Protein AF-A0A9J7KJ87-F1 (afdb_monomer_lite)

Sequence (178 aa):
MQHLLDVLSKTVKKCIHAGRFSTFAKSYKFAYKQNPKALQSIVQQHVEHLQDSVEAEIQLVLSEEKIPDLFQKLETVLNDSAMEEDTTAWRPSGDPEKDLRSHTMAIKLKEREELQRRLEAHENETTRLQKFVLQARQKLLHTQQKLQAKMETFEKAAAACDTCPMEHVSTLTKDIQL

Structure (mmCIF, N/CA/C/O backbone):
data_AF-A0A9J7KJ87-F1
#
_entry.id   AF-A0A9J7KJ87-F1
#
loop_
_atom_site.group_PDB
_atom_site.id
_atom_site.type_symbol
_atom_site.label_atom_id
_atom_site.label_alt_id
_atom_site.label_comp_id
_atom_site.label_asym_id
_atom_site.label_entity_id
_atom_site.label_seq_id
_atom_site.pdbx_PDB_ins_code
_atom_site.Cartn_x
_atom_site.Cartn_y
_atom_site.Cartn_z
_atom_site.occupancy
_atom_site.B_iso_or_equiv
_atom_site.auth_seq_id
_atom_site.auth_comp_id
_atom_site.auth_asym_id
_atom_site.auth_atom_id
_atom_site.pdbx_PDB_model_num
ATOM 1 N N . MET A 1 1 ? -4.227 6.430 16.120 1.00 85.44 1 MET A N 1
ATOM 2 C CA . MET A 1 1 ? -4.209 5.370 17.158 1.00 85.44 1 MET A CA 1
ATOM 3 C C . MET A 1 1 ? -4.694 5.845 18.535 1.00 85.44 1 MET A C 1
ATOM 5 O O . MET A 1 1 ? -5.620 5.255 19.076 1.00 85.44 1 MET A O 1
ATOM 9 N N . GLN A 1 2 ? -4.133 6.921 19.098 1.00 86.44 2 GLN A N 1
ATOM 10 C CA . GLN A 1 2 ? -4.467 7.404 20.454 1.00 86.44 2 GLN A CA 1
ATOM 11 C C . GLN A 1 2 ? -5.967 7.657 20.692 1.00 86.44 2 GLN A C 1
ATOM 13 O O . GLN A 1 2 ? -6.507 7.245 21.715 1.00 86.44 2 GLN A O 1
ATOM 18 N N . HIS A 1 3 ? -6.662 8.257 19.720 1.00 91.12 3 HIS A N 1
ATOM 19 C CA . HIS A 1 3 ? -8.106 8.492 19.815 1.00 91.12 3 HIS A CA 1
ATOM 20 C C . HIS A 1 3 ? -8.929 7.200 19.907 1.00 91.12 3 HIS A C 1
ATOM 22 O O . HIS A 1 3 ? -9.899 7.154 20.657 1.00 91.12 3 HIS A O 1
ATOM 28 N N . LEU A 1 4 ? -8.538 6.143 19.185 1.00 92.38 4 LEU A N 1
ATOM 29 C CA . LEU A 1 4 ? -9.235 4.856 19.228 1.00 92.38 4 LEU A CA 1
ATOM 30 C C . LEU A 1 4 ? -9.119 4.227 20.623 1.00 92.38 4 LEU A C 1
ATOM 32 O O . LEU A 1 4 ? -10.128 3.828 21.197 1.00 92.38 4 LEU A O 1
ATOM 36 N N . LEU A 1 5 ? -7.910 4.203 21.193 1.00 92.06 5 LEU A N 1
ATOM 37 C CA . LEU A 1 5 ? -7.671 3.670 22.539 1.00 92.06 5 LEU A CA 1
ATOM 38 C C . LEU A 1 5 ? -8.452 4.432 23.614 1.00 92.06 5 LEU A C 1
ATOM 40 O O . LEU A 1 5 ? -9.038 3.821 24.506 1.00 92.06 5 LEU A O 1
ATOM 44 N N . ASP A 1 6 ? -8.500 5.760 23.512 1.00 94.44 6 ASP A N 1
ATOM 45 C CA . ASP A 1 6 ? -9.255 6.600 24.442 1.00 94.44 6 ASP A CA 1
ATOM 46 C C . ASP A 1 6 ? -10.768 6.329 24.359 1.00 94.44 6 ASP A C 1
ATOM 48 O O . ASP A 1 6 ? -11.434 6.158 25.384 1.00 94.44 6 ASP A O 1
ATOM 52 N N . VAL A 1 7 ? -11.319 6.206 23.145 1.00 96.25 7 VAL A N 1
ATOM 53 C CA . VAL A 1 7 ? -12.736 5.863 22.938 1.00 96.25 7 VAL A CA 1
ATOM 54 C C . VAL A 1 7 ? -13.055 4.467 23.475 1.00 96.25 7 VAL A C 1
ATOM 56 O O . VAL A 1 7 ? -14.067 4.299 24.163 1.00 96.25 7 VAL A O 1
ATOM 59 N N . LEU A 1 8 ? -12.197 3.476 23.218 1.00 94.75 8 LEU A N 1
ATOM 60 C CA . LEU A 1 8 ? -12.377 2.113 23.721 1.00 94.75 8 LEU A CA 1
ATOM 61 C C . LEU A 1 8 ? -12.344 2.081 25.254 1.00 94.75 8 LEU A C 1
ATOM 63 O O . LEU A 1 8 ? -13.289 1.589 25.869 1.00 94.75 8 LEU A O 1
ATOM 67 N N . SER A 1 9 ? -11.347 2.711 25.885 1.00 93.88 9 SER A N 1
ATOM 68 C CA . SER A 1 9 ? -11.255 2.799 27.350 1.00 93.88 9 SER A CA 1
ATOM 69 C C . SER A 1 9 ? -12.481 3.482 27.968 1.00 93.88 9 SER A C 1
ATOM 71 O O . SER A 1 9 ? -13.054 3.001 28.949 1.00 93.88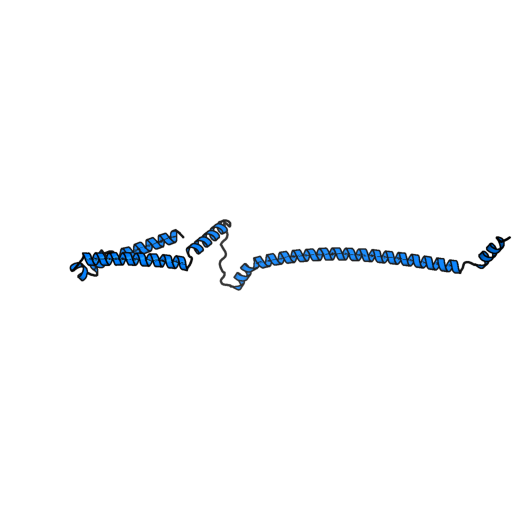 9 SER A O 1
ATOM 73 N N . LYS A 1 10 ? -12.946 4.591 27.376 1.00 95.62 10 LYS A N 1
ATOM 74 C CA . LYS A 1 10 ? -14.167 5.283 27.821 1.00 95.62 10 LYS A CA 1
ATOM 75 C C . LYS A 1 10 ? -15.411 4.409 27.676 1.00 95.62 10 LYS A C 1
ATOM 77 O O . LYS A 1 10 ? -16.304 4.488 28.520 1.00 95.62 10 LYS A O 1
ATOM 82 N N . THR A 1 11 ? -15.480 3.592 26.630 1.00 95.06 11 THR A N 1
ATOM 83 C CA . THR A 1 11 ? -16.603 2.680 26.388 1.00 95.06 11 THR A CA 1
ATOM 84 C C . THR A 1 11 ? -16.631 1.567 27.429 1.00 95.06 11 THR A C 1
ATOM 86 O O . THR A 1 11 ? -17.662 1.388 28.076 1.00 95.06 11 THR A O 1
ATOM 89 N N . VAL A 1 12 ? -15.492 0.916 27.693 1.00 94.56 12 VAL A N 1
ATOM 90 C CA . VAL A 1 12 ? -15.364 -0.104 28.751 1.00 94.56 12 VAL A CA 1
ATOM 91 C C . VAL A 1 12 ? -15.800 0.462 30.102 1.00 94.56 12 VAL A C 1
ATOM 93 O O . VAL A 1 12 ? -16.678 -0.102 30.753 1.00 94.56 12 VAL A O 1
ATOM 96 N N . LYS A 1 13 ? -15.300 1.644 30.484 1.00 92.69 13 LYS A N 1
ATOM 97 C CA . LYS A 1 13 ? -15.695 2.316 31.736 1.00 92.69 13 LYS A CA 1
ATOM 98 C C . LYS A 1 13 ? -17.204 2.556 31.833 1.00 92.69 13 LYS A C 1
ATOM 100 O O . LYS A 1 13 ? -17.792 2.352 32.895 1.00 92.69 13 LYS A O 1
ATOM 105 N N . LYS A 1 14 ? -17.851 2.975 30.740 1.00 93.81 14 LYS A N 1
ATOM 106 C CA . LYS A 1 14 ? -19.310 3.174 30.700 1.00 93.81 14 LYS A CA 1
ATOM 107 C C . LYS A 1 14 ? -20.075 1.858 30.854 1.00 93.81 14 LYS A C 1
ATOM 109 O O . LYS A 1 14 ? -21.057 1.828 31.593 1.00 93.81 14 LYS A O 1
ATOM 114 N N . CYS A 1 15 ? -19.627 0.788 30.200 1.00 91.06 15 CYS A N 1
ATOM 115 C CA . CYS A 1 15 ? -20.228 -0.541 30.320 1.00 91.06 15 CYS A CA 1
ATOM 116 C C . CYS A 1 15 ? -20.109 -1.079 31.752 1.00 91.06 15 CYS A C 1
ATOM 118 O O . CYS A 1 15 ? -21.106 -1.499 32.338 1.00 91.06 15 CYS A O 1
ATOM 120 N N . ILE A 1 16 ? -18.923 -0.971 32.354 1.00 91.69 16 ILE A N 1
ATOM 121 C CA . ILE A 1 16 ? -18.669 -1.394 33.735 1.00 91.69 16 ILE A CA 1
ATOM 122 C C . ILE A 1 16 ? -19.506 -0.593 34.742 1.00 91.69 16 ILE A C 1
ATOM 124 O O . ILE A 1 16 ? -20.029 -1.157 35.704 1.00 91.69 16 ILE A O 1
ATOM 128 N N . HIS A 1 17 ? -19.733 0.702 34.502 1.00 89.81 17 HIS A N 1
ATOM 129 C CA . HIS A 1 17 ? -20.554 1.534 35.387 1.00 89.81 17 HIS A CA 1
ATOM 130 C C . HIS A 1 17 ? -22.000 1.020 35.549 1.00 89.81 17 HIS A C 1
ATOM 132 O O . HIS A 1 17 ? -22.614 1.208 36.606 1.00 89.81 17 HIS A O 1
ATOM 138 N N . ALA A 1 18 ? -22.552 0.338 34.540 1.00 87.38 18 ALA A N 1
ATOM 139 C CA . ALA A 1 18 ? -23.871 -0.291 34.638 1.00 87.38 18 ALA A CA 1
ATOM 140 C C . ALA A 1 18 ? -23.895 -1.439 35.671 1.00 87.38 18 ALA A C 1
ATOM 142 O O . ALA A 1 18 ? -24.908 -1.646 36.349 1.00 87.38 18 ALA A O 1
ATOM 143 N N . GLY A 1 19 ? -22.756 -2.114 35.855 1.00 84.94 19 GLY A N 1
ATOM 144 C CA . GLY A 1 19 ? -22.523 -3.202 36.806 1.00 84.94 19 GLY A CA 1
ATOM 145 C C . GLY A 1 19 ? -22.272 -2.767 38.256 1.00 84.94 19 GLY A C 1
ATOM 146 O O . GLY A 1 19 ? -21.768 -3.541 39.063 1.00 84.94 19 GLY A O 1
ATOM 147 N N . ARG A 1 20 ? -22.614 -1.533 38.635 1.00 89.12 20 ARG A N 1
ATOM 148 C CA . ARG A 1 20 ? -22.451 -1.053 40.017 1.00 89.12 20 ARG A CA 1
ATOM 149 C C . ARG A 1 20 ? -23.231 -1.893 41.038 1.00 89.12 20 ARG A C 1
ATOM 151 O O . ARG A 1 20 ? -24.343 -2.356 40.775 1.00 89.12 20 ARG A O 1
ATOM 158 N N . PHE A 1 21 ? -22.712 -1.969 42.265 1.00 91.94 21 PHE A N 1
ATOM 159 C CA . PHE A 1 21 ? -23.309 -2.748 43.360 1.00 91.94 21 PHE A CA 1
ATOM 160 C C . PHE A 1 21 ? -24.792 -2.442 43.617 1.00 91.94 21 PHE A C 1
ATOM 162 O O . PHE A 1 21 ? -25.566 -3.350 43.904 1.00 91.94 21 PHE A O 1
ATOM 169 N N . SER A 1 22 ? -25.234 -1.190 43.460 1.00 90.69 22 SER A N 1
ATOM 170 C CA . SER A 1 22 ? -26.643 -0.823 43.663 1.00 90.69 22 SER A CA 1
ATOM 171 C C . SER A 1 22 ? -27.599 -1.479 42.661 1.00 90.69 22 SER A C 1
ATOM 173 O O . SER A 1 22 ? -28.755 -1.728 43.003 1.00 90.69 22 SER A O 1
ATOM 175 N N . THR A 1 23 ? -27.134 -1.795 41.449 1.00 91.19 23 THR A N 1
ATOM 176 C CA . THR A 1 23 ? -27.894 -2.570 40.460 1.00 91.19 23 THR A CA 1
ATOM 177 C C . THR A 1 23 ? -28.038 -4.016 40.939 1.00 91.19 23 THR A C 1
ATOM 179 O O . THR A 1 23 ? -29.148 -4.541 41.011 1.00 91.19 23 THR A O 1
ATOM 182 N N . PHE A 1 24 ? -26.937 -4.629 41.381 1.00 90.69 24 PHE A N 1
ATOM 183 C CA . PHE A 1 24 ? -26.923 -6.002 41.891 1.00 90.69 24 PHE A CA 1
ATOM 184 C C . PHE A 1 24 ? -27.721 -6.169 43.189 1.00 90.69 24 PHE A C 1
ATOM 186 O O . PHE A 1 24 ? -28.491 -7.117 43.311 1.00 90.69 24 PHE A O 1
ATOM 193 N N . ALA A 1 25 ? -27.625 -5.231 44.130 1.00 91.94 25 ALA A N 1
ATOM 194 C CA . ALA A 1 25 ? -28.383 -5.264 45.381 1.00 91.94 25 ALA A CA 1
ATOM 195 C C . ALA A 1 25 ? -29.905 -5.176 45.151 1.00 91.94 25 ALA A C 1
ATOM 197 O O . ALA A 1 25 ? -30.685 -5.789 45.883 1.00 91.94 25 ALA A O 1
ATOM 198 N N . LYS A 1 26 ? -30.342 -4.445 44.113 1.00 93.19 26 LYS A N 1
ATOM 199 C CA . LYS A 1 26 ? -31.758 -4.366 43.717 1.00 93.19 26 LYS A CA 1
ATOM 200 C C . LYS A 1 26 ? -32.263 -5.663 43.086 1.00 93.19 26 LYS A C 1
ATOM 202 O O . LYS A 1 26 ? -33.396 -6.049 43.376 1.00 93.19 26 LYS A O 1
ATOM 207 N N . SER A 1 27 ? -31.447 -6.315 42.258 1.00 92.19 27 SER A N 1
ATOM 208 C CA . SER A 1 27 ? -31.807 -7.554 41.553 1.00 92.19 27 SER A CA 1
ATOM 209 C C . SER A 1 27 ? -31.700 -8.797 42.445 1.00 92.19 27 SER A C 1
ATOM 211 O O . SER A 1 27 ? -32.576 -9.656 42.415 1.00 92.19 27 SER A O 1
ATOM 213 N N . TYR A 1 28 ? -30.691 -8.865 43.318 1.00 92.31 28 TYR A N 1
ATOM 214 C CA . TYR A 1 28 ? -30.405 -10.005 44.197 1.00 92.31 28 TYR A CA 1
ATOM 215 C C . TYR A 1 28 ? -30.778 -9.725 45.660 1.00 92.31 28 TYR A C 1
ATOM 217 O O . TYR A 1 28 ? -29.974 -9.892 46.581 1.00 92.31 28 TYR A O 1
ATOM 225 N N . LYS A 1 29 ? -32.035 -9.323 45.902 1.00 93.06 29 LYS A N 1
ATOM 226 C CA . LYS A 1 29 ? -32.528 -8.953 47.248 1.00 93.06 29 LYS A CA 1
ATOM 227 C C . LYS A 1 29 ? -32.352 -10.061 48.289 1.00 93.06 29 LYS A C 1
ATOM 229 O O . LYS A 1 29 ? -32.102 -9.767 49.453 1.00 93.06 29 LYS A O 1
ATOM 234 N N . PHE A 1 30 ? -32.502 -11.320 47.878 1.00 93.00 30 PHE A N 1
ATOM 235 C CA . PHE A 1 30 ? -32.294 -12.490 48.735 1.00 93.00 30 PHE A CA 1
ATOM 236 C C . PHE A 1 30 ? -30.860 -12.535 49.285 1.00 93.00 30 PHE A C 1
ATOM 238 O O . PHE A 1 30 ? -30.671 -12.568 50.499 1.00 93.00 30 PHE A O 1
ATOM 245 N N . ALA A 1 31 ? -29.862 -12.451 48.402 1.00 89.62 31 ALA A N 1
ATOM 246 C CA . ALA A 1 31 ? -28.452 -12.515 48.776 1.00 89.62 31 ALA A CA 1
ATOM 247 C C . ALA A 1 31 ? -28.024 -11.283 49.587 1.00 89.62 31 ALA A C 1
ATOM 249 O O . ALA A 1 31 ? -27.314 -11.412 50.582 1.00 89.62 31 ALA A O 1
ATOM 250 N N . TYR A 1 32 ? -28.526 -10.098 49.218 1.00 92.50 32 TYR A N 1
ATOM 251 C CA . TYR A 1 32 ? -28.257 -8.859 49.947 1.00 92.50 32 TYR A CA 1
ATOM 252 C C . TYR A 1 32 ? -28.765 -8.906 51.397 1.00 92.50 32 TYR A C 1
ATOM 254 O O . TYR A 1 32 ? -28.080 -8.435 52.299 1.00 92.50 32 TYR A O 1
ATOM 262 N N . LYS A 1 33 ? -29.948 -9.494 51.634 1.00 93.31 33 LYS A N 1
ATOM 263 C CA . LYS A 1 33 ? -30.515 -9.645 52.985 1.00 93.31 33 LYS A CA 1
ATOM 264 C C . LYS A 1 33 ? -29.761 -10.661 53.843 1.00 93.31 33 LYS A C 1
ATOM 266 O O . LYS A 1 33 ? -29.680 -10.462 55.048 1.00 93.31 33 LYS A O 1
ATOM 271 N N . GLN A 1 34 ? -29.247 -11.738 53.247 1.00 93.62 34 GLN A N 1
ATOM 272 C CA . GLN A 1 34 ? -28.529 -12.773 53.996 1.00 93.62 34 GLN A CA 1
ATOM 273 C C . GLN A 1 34 ? -27.099 -12.364 54.346 1.00 93.62 34 GLN A C 1
ATOM 275 O O . GLN A 1 34 ? -26.679 -12.509 55.490 1.00 93.62 34 GLN A O 1
ATOM 280 N N . ASN A 1 35 ? -26.338 -11.873 53.366 1.00 92.44 35 ASN A N 1
ATOM 281 C CA . ASN A 1 35 ? -24.954 -11.473 53.579 1.00 92.44 35 ASN A CA 1
ATOM 282 C C . ASN A 1 35 ? -24.535 -10.380 52.576 1.00 92.44 35 ASN A C 1
ATOM 284 O O . ASN A 1 35 ? -23.997 -10.681 51.505 1.00 92.44 35 ASN A O 1
ATOM 288 N N . PRO A 1 36 ? -24.739 -9.096 52.916 1.00 92.19 36 PRO A N 1
ATOM 289 C CA . PRO A 1 36 ? -24.430 -7.990 52.014 1.00 92.19 36 PRO A CA 1
ATOM 290 C C . PRO A 1 36 ? -22.926 -7.850 51.745 1.00 92.19 36 PRO A C 1
ATOM 292 O O . PRO A 1 36 ? -22.548 -7.449 50.647 1.00 92.19 36 PRO A O 1
ATOM 295 N N . LYS A 1 37 ? -22.066 -8.228 52.704 1.00 93.12 37 LYS A N 1
ATOM 296 C CA . LYS A 1 37 ? -20.604 -8.184 52.539 1.00 93.12 37 LYS A CA 1
ATOM 297 C C . LYS A 1 37 ? -20.122 -9.208 51.513 1.00 93.12 37 LYS A C 1
ATOM 299 O O . LYS A 1 37 ? -19.313 -8.870 50.655 1.00 93.12 37 LYS A O 1
ATOM 304 N N . ALA A 1 38 ? -20.648 -10.434 51.567 1.00 92.94 38 ALA A N 1
ATOM 305 C CA . ALA A 1 38 ? -20.322 -11.461 50.579 1.00 92.94 38 ALA A CA 1
ATOM 306 C C . ALA A 1 38 ? -20.791 -11.053 49.176 1.00 92.94 38 ALA A C 1
ATOM 308 O O . ALA A 1 38 ? -20.018 -11.145 48.227 1.00 92.94 38 ALA A O 1
ATOM 309 N N . LEU A 1 39 ? -22.016 -10.523 49.047 1.00 92.81 39 LEU A N 1
ATOM 310 C CA . LEU A 1 39 ? -22.513 -10.027 47.760 1.00 92.81 39 LEU A CA 1
ATOM 311 C C . LEU A 1 39 ? -21.648 -8.878 47.220 1.00 92.81 39 LEU A C 1
ATOM 313 O O . LEU A 1 39 ? -21.353 -8.850 46.030 1.00 92.81 39 LEU A O 1
ATOM 317 N N . GLN A 1 40 ? -21.222 -7.947 48.078 1.00 93.25 40 GLN A N 1
ATOM 318 C CA . GLN A 1 40 ? -20.341 -6.850 47.677 1.00 93.25 40 GLN A CA 1
ATOM 319 C C . GLN A 1 40 ? -18.989 -7.364 47.173 1.00 93.25 40 GLN A C 1
ATOM 321 O O . GLN A 1 40 ? -18.535 -6.915 46.125 1.00 93.25 40 GLN A O 1
ATOM 326 N N . SER A 1 41 ? -18.386 -8.335 47.866 1.00 95.19 41 SER A N 1
ATOM 327 C CA . SER A 1 41 ? -17.129 -8.957 47.434 1.00 95.19 41 SER A CA 1
ATOM 328 C C . SER A 1 41 ? -17.266 -9.662 46.083 1.00 95.19 41 SER A C 1
ATOM 330 O O . SER A 1 41 ? -16.402 -9.499 45.230 1.00 95.19 41 SER A O 1
ATOM 332 N N . ILE A 1 42 ? -18.351 -10.416 45.870 1.00 93.38 42 ILE A N 1
ATOM 333 C CA . ILE A 1 42 ? -18.591 -11.140 44.611 1.00 93.38 42 ILE A CA 1
ATOM 334 C C . ILE A 1 42 ? -18.786 -10.161 43.453 1.00 93.38 42 ILE A C 1
ATOM 336 O O . ILE A 1 42 ? -18.221 -10.355 42.383 1.00 93.38 42 ILE A O 1
ATOM 340 N N . VAL A 1 43 ? -19.574 -9.099 43.653 1.00 93.06 43 VAL A N 1
ATOM 341 C CA . VAL A 1 43 ? -19.806 -8.089 42.609 1.00 93.06 43 VAL A CA 1
ATOM 342 C C . VAL A 1 43 ? -18.517 -7.345 42.276 1.00 93.06 43 VAL A C 1
ATOM 344 O O . VAL A 1 43 ? -18.251 -7.124 41.100 1.00 93.06 43 VAL A O 1
ATOM 347 N N . GLN A 1 44 ? -17.708 -7.000 43.280 1.00 93.50 44 GLN A N 1
ATOM 348 C CA . GLN A 1 44 ? -16.413 -6.361 43.057 1.00 93.50 44 GLN A CA 1
ATOM 349 C C . GLN A 1 44 ? -15.494 -7.256 42.216 1.00 93.50 44 GLN A C 1
ATOM 351 O O . GLN A 1 44 ? -15.024 -6.819 41.172 1.00 93.50 44 GLN A O 1
ATOM 356 N N . GLN A 1 45 ? -15.336 -8.527 42.603 1.00 94.75 45 GLN A N 1
ATOM 357 C CA . GLN A 1 45 ? -14.530 -9.501 41.858 1.00 94.75 45 GLN A CA 1
ATOM 358 C C . GLN A 1 45 ? -15.051 -9.725 40.437 1.00 94.75 45 GLN A C 1
ATOM 360 O O . GLN A 1 45 ? -14.272 -9.820 39.496 1.00 94.75 45 GLN A O 1
ATOM 365 N N . HIS A 1 46 ? -16.372 -9.803 40.263 1.00 92.12 46 HIS A N 1
ATOM 366 C CA . HIS A 1 46 ? -16.982 -9.970 38.949 1.00 92.12 46 HIS A CA 1
ATOM 367 C C . HIS A 1 46 ? -16.704 -8.772 38.038 1.00 92.12 46 HIS A C 1
ATOM 369 O O . HIS A 1 46 ? -16.375 -8.958 36.870 1.00 92.12 46 HIS A O 1
ATOM 375 N N . VAL A 1 47 ? -16.831 -7.553 38.567 1.00 93.25 47 VAL A N 1
ATOM 376 C CA . VAL A 1 47 ? -16.576 -6.318 37.820 1.00 93.25 47 VAL A CA 1
ATOM 377 C C . VAL A 1 47 ? -15.100 -6.183 37.455 1.00 93.25 47 VAL A C 1
ATOM 379 O O . VAL A 1 47 ? -14.807 -5.873 36.304 1.00 93.25 47 VAL A O 1
ATOM 382 N N . GLU A 1 48 ? -14.193 -6.447 38.397 1.00 93.56 48 GLU A N 1
ATOM 383 C CA . GLU A 1 48 ? -12.744 -6.439 38.156 1.00 93.56 48 GLU A CA 1
ATOM 384 C C . GLU A 1 48 ? -12.368 -7.463 37.083 1.00 93.56 48 GLU A C 1
ATOM 386 O O . GLU A 1 48 ? -11.807 -7.099 36.055 1.00 93.56 48 GLU A O 1
ATOM 391 N N . HIS A 1 49 ? -12.794 -8.719 37.241 1.00 94.50 49 HIS A N 1
ATOM 392 C CA . HIS A 1 49 ? -12.503 -9.772 36.269 1.00 94.50 49 HIS A CA 1
ATOM 393 C C . HIS A 1 49 ? -13.100 -9.480 34.885 1.00 94.50 49 HIS A C 1
ATOM 395 O O . HIS A 1 49 ? -12.487 -9.782 33.863 1.00 94.50 49 HIS A O 1
ATOM 401 N N . LEU A 1 50 ? -14.309 -8.912 34.821 1.00 93.69 50 LEU A N 1
ATOM 402 C CA . LEU A 1 50 ? -14.919 -8.519 33.552 1.00 93.69 50 LEU A CA 1
ATOM 403 C C . LEU A 1 50 ? -14.124 -7.397 32.881 1.00 93.69 50 LEU A C 1
ATOM 405 O O . LEU A 1 50 ? -13.919 -7.449 31.671 1.00 93.69 50 LEU A O 1
ATOM 409 N N . GLN A 1 51 ? -13.691 -6.395 33.647 1.00 94.81 51 GLN A N 1
ATOM 410 C CA . GLN A 1 51 ? -12.881 -5.304 33.122 1.00 94.81 51 GLN A CA 1
ATOM 411 C C . GLN A 1 51 ? -11.544 -5.829 32.590 1.00 94.81 51 GLN A C 1
ATOM 413 O O . GLN A 1 51 ? -11.228 -5.571 31.431 1.00 94.81 51 GLN A O 1
ATOM 418 N N . ASP A 1 52 ? -10.821 -6.614 33.388 1.00 95.31 52 ASP A N 1
ATOM 419 C CA . ASP A 1 52 ? -9.520 -7.174 33.014 1.00 95.31 52 ASP A CA 1
ATOM 420 C C . ASP A 1 52 ? -9.633 -8.068 31.775 1.00 95.31 52 ASP A C 1
ATOM 422 O O . ASP A 1 52 ? -8.839 -7.953 30.843 1.00 95.31 52 ASP A O 1
ATOM 426 N N . SER A 1 53 ? -10.661 -8.922 31.727 1.00 96.06 53 SER A N 1
ATOM 427 C CA . SER A 1 53 ? -10.913 -9.796 30.581 1.00 96.06 53 SER A CA 1
ATOM 428 C C . SER A 1 53 ? -11.216 -8.992 29.318 1.00 96.06 53 SER A C 1
ATOM 430 O O . SER A 1 53 ? -10.617 -9.254 28.282 1.00 96.06 53 SER A O 1
ATOM 432 N N . VAL A 1 54 ? -12.091 -7.985 29.382 1.00 95.50 54 VAL A N 1
ATOM 433 C CA . VAL A 1 54 ? -12.424 -7.156 28.211 1.00 95.50 54 VAL A CA 1
ATOM 434 C C . VAL A 1 54 ? -11.221 -6.334 27.747 1.00 95.50 54 VAL A C 1
ATOM 436 O O . VAL A 1 54 ? -10.992 -6.213 26.546 1.00 95.50 54 VAL A O 1
ATOM 439 N N . GLU A 1 55 ? -10.447 -5.764 28.670 1.00 95.50 55 GLU A N 1
ATOM 440 C CA . GLU A 1 55 ? -9.237 -5.016 28.326 1.00 95.50 55 GLU A CA 1
ATOM 441 C C . GLU A 1 55 ? -8.188 -5.922 27.668 1.00 95.50 55 GLU A C 1
ATOM 443 O O . GLU A 1 55 ? -7.611 -5.531 26.652 1.00 95.50 55 GLU A O 1
ATOM 448 N N . ALA A 1 56 ? -7.997 -7.143 28.176 1.00 96.00 56 ALA A N 1
ATOM 449 C CA . ALA A 1 56 ? -7.105 -8.133 27.579 1.00 96.00 56 ALA A CA 1
ATOM 450 C C . ALA A 1 56 ? -7.555 -8.551 26.169 1.00 96.00 56 ALA A C 1
ATOM 452 O O . ALA A 1 56 ? -6.736 -8.545 25.253 1.00 96.00 56 ALA A O 1
ATOM 453 N N . GLU A 1 57 ? -8.846 -8.833 25.968 1.00 96.56 57 GLU A N 1
ATOM 454 C CA . GLU A 1 57 ? -9.403 -9.170 24.648 1.00 96.56 57 GLU A CA 1
ATOM 455 C C . GLU A 1 57 ? -9.234 -8.021 23.645 1.00 96.56 57 GLU A C 1
ATOM 457 O O . GLU A 1 57 ? -8.854 -8.238 22.495 1.00 96.56 57 GLU A O 1
ATOM 462 N N . ILE A 1 58 ? -9.442 -6.770 24.073 1.00 95.31 58 ILE A N 1
ATOM 463 C CA . ILE A 1 58 ? -9.189 -5.602 23.218 1.00 95.31 58 ILE A CA 1
ATOM 464 C C . ILE A 1 58 ? -7.713 -5.541 22.811 1.00 95.31 58 ILE A C 1
ATOM 466 O O . ILE A 1 58 ? -7.420 -5.313 21.637 1.00 95.31 58 ILE A O 1
ATOM 470 N N . GLN A 1 59 ? -6.777 -5.737 23.747 1.00 94.56 59 GLN A N 1
ATOM 471 C CA . GLN A 1 59 ? -5.348 -5.740 23.414 1.00 94.56 59 GLN A CA 1
ATOM 472 C C . GLN A 1 59 ? -4.983 -6.881 22.465 1.00 94.56 59 GLN A C 1
ATOM 474 O O . GLN A 1 59 ? -4.209 -6.666 21.530 1.00 94.56 59 GLN A O 1
ATOM 479 N N . LEU A 1 60 ? -5.574 -8.061 22.663 1.00 96.69 60 LEU A N 1
ATOM 480 C CA . LEU A 1 60 ? -5.383 -9.207 21.786 1.00 96.69 60 LEU A CA 1
ATOM 481 C C . LEU A 1 60 ? -5.816 -8.868 20.356 1.00 96.69 60 LEU A C 1
ATOM 483 O O . LEU A 1 60 ? -4.973 -8.904 19.462 1.00 96.69 60 LEU A O 1
ATOM 487 N N . VAL A 1 61 ? -7.056 -8.409 20.157 1.00 96.19 61 VAL A N 1
ATOM 488 C CA . VAL A 1 61 ? -7.587 -8.031 18.832 1.00 96.19 61 VAL A CA 1
ATOM 489 C C . VAL A 1 61 ? -6.733 -6.949 18.168 1.00 96.19 61 VAL A C 1
ATOM 491 O O . VAL A 1 61 ? -6.419 -7.037 16.982 1.00 96.19 61 VAL A O 1
ATOM 494 N N . LEU A 1 62 ? -6.312 -5.929 18.924 1.00 95.06 62 LEU A N 1
ATOM 495 C CA . LEU A 1 62 ? -5.444 -4.872 18.395 1.00 95.06 62 LEU A CA 1
ATOM 496 C C . LEU A 1 62 ? -4.099 -5.422 17.901 1.00 95.06 62 LEU A C 1
ATOM 498 O O . LEU A 1 62 ? -3.577 -4.933 16.895 1.00 95.06 62 LEU A O 1
ATOM 502 N N . SER A 1 63 ? -3.543 -6.411 18.604 1.00 94.12 63 SER A N 1
ATOM 503 C CA . SER A 1 63 ? -2.269 -7.039 18.256 1.00 94.12 63 SER A CA 1
ATOM 504 C C . SER A 1 63 ? -2.384 -8.031 17.092 1.00 94.12 63 SER A C 1
ATOM 506 O O . SER A 1 63 ? -1.545 -7.996 16.191 1.00 94.12 63 SER A O 1
ATOM 508 N N . GLU A 1 64 ? -3.434 -8.857 17.061 1.00 95.88 64 GLU A N 1
ATOM 509 C CA . GLU A 1 64 ? -3.681 -9.861 16.018 1.00 95.88 64 GLU A CA 1
ATOM 510 C C . GLU A 1 64 ? -3.905 -9.203 14.657 1.00 95.88 64 GLU A C 1
ATOM 512 O O . GLU A 1 64 ? -3.251 -9.549 13.671 1.00 95.88 64 GLU A O 1
ATOM 517 N N . GLU A 1 65 ? -4.759 -8.182 14.624 1.00 93.62 65 GLU A N 1
ATOM 518 C CA . GLU A 1 65 ? -5.092 -7.431 13.411 1.00 93.62 65 GLU A CA 1
ATOM 519 C C . GLU A 1 65 ? -4.032 -6.375 13.058 1.00 93.62 65 GLU A C 1
ATOM 521 O O . GLU A 1 65 ? -4.157 -5.656 12.064 1.00 93.62 65 GLU A O 1
ATOM 526 N N . LYS A 1 66 ? -2.975 -6.250 13.877 1.00 94.50 66 LYS A N 1
ATOM 527 C CA . LYS A 1 66 ? -1.887 -5.272 13.702 1.00 94.50 66 LYS A CA 1
ATOM 528 C C . LYS A 1 66 ? -2.415 -3.856 13.469 1.00 94.50 66 LYS A C 1
ATOM 530 O O . LYS A 1 66 ? -1.875 -3.081 12.676 1.00 94.50 66 LYS A O 1
ATOM 535 N N . ILE A 1 67 ? -3.483 -3.505 14.183 1.00 94.06 67 ILE A N 1
ATOM 536 C CA . ILE A 1 67 ? -4.136 -2.199 14.090 1.00 94.06 67 ILE A CA 1
ATOM 537 C C . ILE A 1 67 ? -3.142 -1.045 14.309 1.00 94.06 67 ILE A C 1
ATOM 539 O O . ILE A 1 67 ? -3.199 -0.088 13.533 1.00 94.06 67 ILE A O 1
ATOM 543 N N . PRO A 1 68 ? -2.199 -1.103 15.278 1.00 92.31 68 PRO A N 1
ATOM 544 C CA . PRO A 1 68 ? -1.198 -0.048 15.440 1.00 92.31 68 PRO A CA 1
ATOM 545 C C . PRO A 1 68 ? -0.396 0.218 14.156 1.00 92.31 68 PRO A C 1
ATOM 547 O O . PRO A 1 68 ? -0.285 1.372 13.737 1.00 92.31 68 PRO A O 1
ATOM 550 N N . ASP A 1 69 ? 0.076 -0.840 13.491 1.00 93.44 69 ASP A N 1
ATOM 551 C CA . ASP A 1 69 ? 0.871 -0.747 12.262 1.00 93.44 69 ASP A CA 1
ATOM 552 C C . ASP A 1 69 ? 0.044 -0.177 11.102 1.00 93.44 69 ASP A C 1
ATOM 554 O O . ASP A 1 69 ? 0.541 0.608 10.293 1.00 93.44 69 ASP A O 1
ATOM 558 N N . LEU A 1 70 ? -1.235 -0.558 11.006 1.00 94.81 70 LEU A N 1
ATOM 559 C CA . LEU A 1 70 ? -2.152 -0.040 9.988 1.00 94.81 70 LEU A CA 1
ATOM 560 C C . LEU A 1 70 ? -2.423 1.455 10.176 1.00 94.81 70 LEU A C 1
ATOM 562 O O . LEU A 1 70 ? -2.403 2.203 9.199 1.00 94.81 70 LEU A O 1
ATOM 566 N N . PHE A 1 71 ? -2.624 1.908 11.416 1.00 93.62 71 PHE A N 1
ATOM 567 C CA . PHE A 1 71 ? -2.784 3.333 11.710 1.00 93.62 71 PHE A CA 1
ATOM 568 C C . PHE A 1 71 ? -1.509 4.124 11.417 1.00 93.62 71 PHE A C 1
ATOM 570 O O . PHE A 1 71 ? -1.611 5.234 10.902 1.00 93.62 71 PHE A O 1
ATOM 577 N N . GLN A 1 72 ? -0.331 3.561 11.696 1.00 92.62 72 GLN A N 1
ATOM 578 C CA . GLN A 1 72 ? 0.938 4.200 11.350 1.00 92.62 72 GLN A CA 1
ATOM 579 C C . GLN A 1 72 ? 1.094 4.347 9.831 1.00 92.62 72 GLN A C 1
ATOM 581 O O . GLN A 1 72 ? 1.422 5.426 9.349 1.00 92.62 72 GLN A O 1
ATOM 586 N N . LYS A 1 73 ? 0.803 3.290 9.060 1.00 93.94 73 LYS A N 1
ATOM 587 C CA . LYS A 1 73 ? 0.820 3.349 7.588 1.00 93.94 73 LYS A CA 1
ATOM 588 C C . LYS A 1 73 ? -0.168 4.377 7.046 1.00 93.94 73 LYS A C 1
ATOM 590 O O . LYS A 1 73 ? 0.164 5.109 6.121 1.00 93.94 73 LYS A O 1
ATOM 595 N N . LEU A 1 74 ? -1.369 4.436 7.620 1.00 92.44 74 LEU A N 1
ATOM 596 C CA . LEU A 1 74 ? -2.378 5.421 7.242 1.00 92.44 74 LEU A CA 1
ATOM 597 C C . LEU A 1 74 ? -1.889 6.852 7.498 1.00 92.44 74 LEU A C 1
ATOM 599 O O . LEU A 1 74 ? -2.095 7.717 6.656 1.00 92.44 74 LEU A O 1
ATOM 603 N N . GLU A 1 75 ? -1.226 7.094 8.629 1.00 90.69 75 GLU A N 1
ATOM 604 C CA . GLU A 1 75 ? -0.637 8.395 8.953 1.00 90.69 75 GLU A CA 1
ATOM 605 C C . GLU A 1 75 ? 0.478 8.776 7.971 1.00 90.69 75 GLU A C 1
ATOM 607 O O . GLU A 1 75 ? 0.510 9.911 7.507 1.00 90.69 75 GLU A O 1
ATOM 612 N N . THR A 1 76 ? 1.332 7.825 7.573 1.00 91.44 76 THR A N 1
ATOM 613 C CA . THR A 1 76 ? 2.324 8.044 6.506 1.00 91.44 76 THR A CA 1
ATOM 614 C C . THR A 1 76 ? 1.655 8.462 5.197 1.00 91.44 76 THR A C 1
ATOM 616 O O . THR A 1 76 ? 2.000 9.501 4.648 1.00 91.44 76 THR A O 1
ATOM 619 N N . VAL A 1 77 ? 0.640 7.717 4.741 1.00 89.25 77 VAL A N 1
ATOM 620 C CA . VAL A 1 77 ? -0.090 8.035 3.501 1.00 89.25 77 VAL A CA 1
ATOM 621 C C . VAL A 1 77 ? -0.767 9.405 3.580 1.00 89.25 77 VAL A C 1
ATOM 623 O O . VAL A 1 77 ? -0.741 10.157 2.608 1.00 89.25 77 VAL A O 1
ATOM 626 N N . LEU A 1 78 ? -1.363 9.747 4.726 1.00 86.88 78 LEU A N 1
ATOM 627 C CA . LEU A 1 78 ? -2.011 11.042 4.920 1.00 86.88 78 LEU A CA 1
ATOM 628 C C . LEU A 1 78 ? -0.996 12.187 4.820 1.00 86.88 78 LEU A C 1
ATOM 630 O O . LEU A 1 78 ? -1.250 13.155 4.106 1.00 86.88 78 LEU A O 1
ATOM 634 N N . ASN A 1 79 ? 0.157 12.048 5.477 1.00 86.69 79 ASN A N 1
ATOM 635 C CA . ASN A 1 79 ? 1.228 13.043 5.447 1.00 86.69 79 ASN A CA 1
ATOM 636 C C . ASN A 1 79 ? 1.826 13.208 4.041 1.00 86.69 79 ASN A C 1
ATOM 638 O O . ASN A 1 79 ? 2.061 14.337 3.620 1.00 86.69 79 ASN A O 1
ATOM 642 N N . ASP A 1 80 ? 2.004 12.111 3.299 1.00 82.75 80 ASP A N 1
ATOM 643 C CA . ASP A 1 80 ? 2.490 12.145 1.914 1.00 82.75 80 ASP A CA 1
ATOM 644 C C . ASP A 1 80 ? 1.475 12.821 0.972 1.00 82.75 80 ASP A C 1
ATOM 646 O O . ASP A 1 80 ? 1.852 13.543 0.050 1.00 82.75 80 ASP A O 1
ATOM 650 N N . SER A 1 81 ? 0.174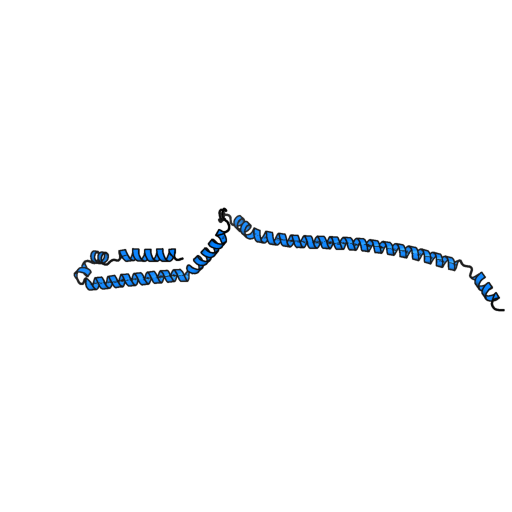 12.623 1.219 1.00 72.94 81 SER A N 1
ATOM 651 C CA . SER A 1 81 ? -0.915 13.189 0.406 1.00 72.94 81 SER A CA 1
ATOM 652 C C . SER A 1 81 ? -1.242 14.655 0.705 1.00 72.94 81 SER A C 1
ATOM 654 O O . SER A 1 81 ? -1.840 15.330 -0.129 1.00 72.94 81 SER A O 1
ATOM 656 N N . ALA A 1 82 ? -0.842 15.172 1.871 1.00 61.75 82 ALA A N 1
ATOM 657 C CA . ALA A 1 82 ? -1.136 16.542 2.301 1.00 61.75 82 ALA A CA 1
ATOM 658 C C . ALA A 1 82 ? -0.449 17.624 1.443 1.00 61.75 82 ALA A C 1
ATOM 660 O O . ALA A 1 82 ? -0.720 18.806 1.621 1.00 61.75 82 ALA A O 1
ATOM 661 N N . MET A 1 83 ? 0.441 17.231 0.526 1.00 58.34 83 MET A N 1
ATOM 662 C CA . MET A 1 83 ? 1.159 18.135 -0.377 1.00 58.34 83 MET A CA 1
ATOM 663 C C . MET A 1 83 ? 0.392 18.450 -1.677 1.00 58.34 83 MET A C 1
ATOM 665 O O . MET A 1 83 ? 0.798 19.352 -2.405 1.00 58.34 83 MET A O 1
ATOM 669 N N . GLU A 1 84 ? -0.703 17.741 -1.979 1.00 62.72 84 GLU A N 1
ATOM 670 C CA . GLU A 1 84 ? -1.552 17.990 -3.156 1.00 62.72 84 GLU A CA 1
ATOM 671 C C . GLU A 1 84 ? -2.871 18.662 -2.737 1.00 62.72 84 GLU A C 1
ATOM 673 O O . GLU A 1 84 ? -3.945 18.057 -2.733 1.00 62.72 84 GLU A O 1
ATOM 678 N N . GLU A 1 85 ? -2.786 19.933 -2.339 1.00 57.69 85 GLU A N 1
ATOM 679 C CA . GLU A 1 85 ? -3.959 20.757 -2.038 1.00 57.69 85 GLU A CA 1
ATOM 680 C C . GLU A 1 85 ? -4.790 20.981 -3.324 1.00 57.69 85 GLU A C 1
ATOM 682 O O . GLU A 1 85 ? -4.255 21.392 -4.350 1.00 57.69 85 GLU A O 1
ATOM 687 N N . ASP A 1 86 ? -6.098 20.697 -3.243 1.00 58.09 86 ASP A N 1
ATOM 688 C CA . ASP A 1 86 ? -7.194 21.007 -4.193 1.00 58.09 86 ASP A CA 1
ATOM 689 C C . ASP A 1 86 ? -7.725 19.953 -5.185 1.00 58.09 86 ASP A C 1
ATOM 691 O O . ASP A 1 86 ? -8.641 20.262 -5.955 1.00 58.09 86 ASP A O 1
ATOM 695 N N . THR A 1 87 ? -7.313 18.681 -5.141 1.00 68.75 87 THR A N 1
ATOM 696 C CA . THR A 1 87 ? -7.985 17.653 -5.972 1.00 68.75 87 THR A CA 1
ATOM 697 C C . THR A 1 87 ? -8.777 16.632 -5.160 1.00 68.75 87 THR A C 1
ATOM 699 O O . THR A 1 87 ? -8.340 16.110 -4.136 1.00 68.75 87 THR A O 1
ATOM 702 N N . THR A 1 88 ? -10.002 16.334 -5.615 1.00 77.69 88 THR A N 1
ATOM 703 C CA . THR A 1 88 ? -10.783 15.224 -5.055 1.00 77.69 88 THR A CA 1
ATOM 704 C C . THR A 1 88 ? -10.027 13.928 -5.321 1.00 77.69 88 THR A C 1
ATOM 706 O O . THR A 1 88 ? -9.888 13.517 -6.473 1.00 77.69 88 THR A O 1
ATOM 709 N N . ALA A 1 89 ? -9.557 13.280 -4.254 1.00 79.25 89 ALA A N 1
ATOM 710 C CA . ALA A 1 89 ? -8.845 12.016 -4.358 1.00 79.25 89 ALA A CA 1
ATOM 711 C C . ALA A 1 89 ? -9.684 10.974 -5.116 1.00 79.25 89 ALA A C 1
ATOM 713 O O . ALA A 1 89 ? -10.880 10.806 -4.856 1.00 79.25 89 ALA A O 1
ATOM 714 N N . TRP A 1 90 ? -9.038 10.247 -6.028 1.00 81.88 90 TRP A N 1
ATOM 715 C CA . TRP A 1 90 ? -9.685 9.206 -6.820 1.00 81.88 90 TRP A CA 1
ATOM 716 C C . TRP A 1 90 ? -10.376 8.161 -5.925 1.00 81.88 90 TRP A C 1
ATOM 718 O O . TRP A 1 90 ? -9.917 7.831 -4.824 1.00 81.88 90 TRP A O 1
ATOM 728 N N . ARG A 1 91 ? -11.513 7.646 -6.395 1.00 84.44 91 ARG A N 1
ATOM 729 C CA . ARG A 1 91 ? -12.258 6.542 -5.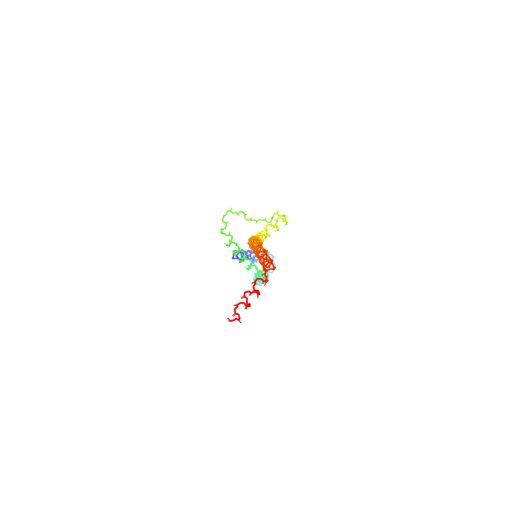779 1.00 84.44 91 ARG A CA 1
ATOM 730 C C . ARG A 1 91 ? -12.550 5.493 -6.855 1.00 84.44 91 ARG A C 1
ATOM 732 O O . ARG A 1 91 ? -12.767 5.894 -8.001 1.00 84.44 91 ARG A O 1
ATOM 739 N N . PRO A 1 92 ? -12.583 4.194 -6.503 1.00 87.38 92 PRO A N 1
ATOM 740 C CA . PRO A 1 92 ? -12.958 3.140 -7.438 1.00 87.38 92 PRO A CA 1
ATOM 741 C C . PRO A 1 92 ? -14.281 3.468 -8.118 1.00 87.38 92 PRO A C 1
ATOM 743 O O . PRO A 1 92 ? -15.254 3.832 -7.455 1.00 87.38 92 PRO A O 1
ATOM 746 N N . SER A 1 93 ? -14.307 3.372 -9.443 1.00 87.75 93 SER A N 1
ATOM 747 C CA . SER A 1 93 ? -15.461 3.805 -10.233 1.00 87.75 93 SER A CA 1
ATOM 748 C C . SER A 1 93 ? -16.604 2.788 -10.239 1.00 87.75 93 SER A C 1
ATOM 750 O O . SER A 1 93 ? -17.702 3.104 -10.692 1.00 87.75 93 SER A O 1
ATOM 752 N N . GLY A 1 94 ? -16.346 1.575 -9.740 1.00 91.31 94 GLY A N 1
ATOM 753 C CA . GLY A 1 94 ? -17.245 0.424 -9.845 1.00 91.31 94 GLY A CA 1
ATOM 754 C C . GLY A 1 94 ? -17.060 -0.370 -11.140 1.00 91.31 94 GLY A C 1
ATOM 755 O O . GLY A 1 94 ? -17.661 -1.430 -11.286 1.00 91.31 94 GLY A O 1
ATOM 756 N N . ASP A 1 95 ? -16.205 0.109 -12.048 1.00 93.19 95 ASP A N 1
ATOM 757 C CA . ASP A 1 95 ? -15.790 -0.582 -13.265 1.00 93.19 95 ASP A CA 1
ATOM 758 C C . ASP A 1 95 ? -14.322 -1.042 -13.131 1.00 93.19 95 ASP A C 1
ATOM 760 O O . ASP A 1 95 ? -13.398 -0.220 -13.226 1.00 93.19 95 ASP A O 1
ATOM 764 N N . PRO A 1 96 ? -14.080 -2.353 -12.933 1.00 91.88 96 PRO A N 1
ATOM 765 C CA . PRO A 1 96 ? -12.736 -2.894 -12.762 1.00 91.88 96 PRO A CA 1
ATOM 766 C C . PRO A 1 96 ? -11.801 -2.617 -13.943 1.00 91.88 96 PRO A C 1
ATOM 768 O O . PRO A 1 96 ? -10.606 -2.402 -13.733 1.00 91.88 96 PRO A O 1
ATOM 771 N N . GLU A 1 97 ? -12.306 -2.601 -15.181 1.00 92.75 97 GLU A N 1
ATOM 772 C CA . GLU A 1 97 ? -11.464 -2.397 -16.365 1.00 92.75 97 GLU A CA 1
ATOM 773 C C . GLU A 1 97 ? -10.930 -0.965 -16.417 1.00 92.75 97 GLU A C 1
ATOM 775 O O . GLU A 1 97 ? -9.754 -0.722 -16.718 1.00 92.75 97 GLU A O 1
ATOM 780 N N . LYS A 1 98 ? -11.787 0.005 -16.087 1.00 89.81 98 LYS A N 1
ATOM 781 C CA . LYS A 1 98 ? -11.422 1.422 -16.028 1.00 89.81 98 LYS A CA 1
ATOM 782 C C . LYS A 1 98 ? -10.431 1.709 -14.901 1.00 89.81 98 LYS A C 1
ATOM 784 O O . LYS A 1 98 ? -9.472 2.465 -15.107 1.00 89.81 98 LYS A O 1
ATOM 789 N N . ASP A 1 99 ? -10.640 1.095 -13.744 1.00 90.94 99 ASP A N 1
ATOM 790 C CA . ASP A 1 99 ? -9.792 1.277 -12.569 1.00 90.94 99 ASP A CA 1
ATOM 791 C C . ASP A 1 99 ? -8.403 0.657 -12.811 1.00 90.94 99 ASP A C 1
ATOM 793 O O . ASP A 1 99 ? -7.375 1.310 -12.600 1.00 90.94 99 ASP A O 1
ATOM 797 N N . LEU A 1 100 ? -8.357 -0.548 -13.392 1.00 90.00 100 LEU A N 1
ATOM 798 C CA . LEU A 1 100 ? -7.111 -1.218 -13.769 1.00 90.00 100 LEU A CA 1
ATOM 799 C C . LEU A 1 100 ? -6.343 -0.452 -14.851 1.00 90.00 100 LEU A C 1
ATOM 801 O O . LEU A 1 100 ? -5.116 -0.324 -14.774 1.00 90.00 100 LEU A O 1
ATOM 805 N N . ARG A 1 101 ? -7.044 0.089 -15.856 1.00 89.19 101 ARG A N 1
ATOM 806 C CA . ARG A 1 101 ? -6.416 0.920 -16.892 1.00 89.19 101 ARG A CA 1
ATOM 807 C C . ARG A 1 101 ? -5.748 2.141 -16.273 1.00 89.19 101 ARG A C 1
ATOM 809 O O . ARG A 1 101 ? -4.604 2.424 -16.604 1.00 89.19 101 ARG A O 1
ATOM 816 N N . SER A 1 102 ? -6.435 2.828 -15.364 1.00 85.75 102 SER A N 1
ATOM 817 C CA . SER A 1 102 ? -5.902 4.013 -14.681 1.00 85.75 102 SER A CA 1
ATOM 818 C C . SER A 1 102 ? -4.656 3.671 -13.860 1.00 85.75 102 SER A C 1
ATOM 820 O O . SER A 1 102 ? -3.639 4.350 -13.981 1.00 85.75 102 SER A O 1
ATOM 822 N N . HIS A 1 103 ? -4.695 2.565 -13.111 1.00 86.38 103 HIS A N 1
ATOM 823 C CA . HIS A 1 103 ? -3.563 2.100 -12.308 1.00 86.38 103 HIS A CA 1
ATOM 824 C C . HIS A 1 103 ? -2.339 1.711 -13.157 1.00 86.38 103 HIS A C 1
ATOM 826 O O . HIS A 1 103 ? -1.206 2.056 -12.832 1.00 86.38 103 HIS A O 1
ATOM 832 N N . THR A 1 104 ? -2.555 1.015 -14.276 1.00 91.38 104 THR A N 1
ATOM 833 C CA . THR A 1 104 ? -1.463 0.517 -15.134 1.00 91.38 104 THR A CA 1
ATOM 834 C C . THR A 1 104 ? -0.928 1.556 -16.122 1.00 91.38 104 THR A C 1
ATOM 836 O O . THR A 1 104 ? 0.158 1.369 -16.678 1.00 91.38 104 THR A O 1
ATOM 839 N N . MET A 1 105 ? -1.648 2.663 -16.338 1.00 91.81 105 MET A N 1
ATOM 840 C CA . MET A 1 105 ? -1.294 3.682 -17.329 1.00 91.81 105 MET A CA 1
ATOM 841 C C . MET A 1 105 ? 0.090 4.289 -17.081 1.00 91.81 105 MET A C 1
ATOM 843 O O . MET A 1 105 ? 0.858 4.444 -18.027 1.00 91.81 105 MET A O 1
ATOM 847 N N . ALA A 1 106 ? 0.444 4.579 -15.825 1.00 88.62 106 ALA A N 1
ATOM 848 C CA . ALA A 1 106 ? 1.742 5.167 -15.484 1.00 88.62 106 ALA A CA 1
ATOM 849 C C . ALA A 1 106 ? 2.920 4.268 -15.906 1.00 88.62 106 ALA A C 1
ATOM 851 O O . ALA A 1 106 ? 3.903 4.743 -16.474 1.00 88.62 106 ALA A O 1
ATOM 852 N N . ILE A 1 107 ? 2.790 2.953 -15.703 1.00 92.69 107 ILE A N 1
ATOM 853 C CA . ILE A 1 107 ? 3.801 1.968 -16.110 1.00 92.69 107 ILE A CA 1
ATOM 854 C C . ILE A 1 107 ? 3.909 1.933 -17.637 1.00 92.69 107 ILE A C 1
ATOM 856 O O . ILE A 1 107 ? 5.004 2.046 -18.185 1.00 92.69 107 ILE A O 1
ATOM 860 N N . LYS A 1 108 ? 2.767 1.856 -18.332 1.00 94.44 108 LYS A N 1
ATOM 861 C CA . LYS A 1 108 ? 2.723 1.822 -19.802 1.00 94.44 108 LYS A CA 1
ATOM 862 C C . LYS A 1 108 ? 3.310 3.083 -20.436 1.00 94.44 108 LYS A C 1
ATOM 864 O O . LYS A 1 108 ? 3.975 2.996 -21.464 1.00 94.44 108 LYS A O 1
ATOM 869 N N . LEU A 1 109 ? 3.087 4.252 -19.833 1.00 95.81 109 LEU A N 1
ATOM 870 C CA . LEU A 1 109 ? 3.670 5.513 -20.293 1.00 95.81 109 LEU A CA 1
ATOM 871 C C . LEU A 1 109 ? 5.198 5.499 -20.181 1.00 95.81 109 LEU A C 1
ATOM 873 O O . LEU A 1 109 ? 5.872 5.840 -21.152 1.00 95.81 109 LEU A O 1
ATOM 877 N N . LYS A 1 110 ? 5.737 5.018 -19.054 1.00 94.94 110 LYS A N 1
ATOM 878 C CA . LYS A 1 110 ? 7.186 4.868 -18.858 1.00 94.94 110 LYS A CA 1
ATOM 879 C C . LYS A 1 110 ? 7.810 3.906 -19.875 1.00 94.94 110 LYS A C 1
ATOM 881 O O . LYS A 1 110 ? 8.866 4.194 -20.434 1.00 94.94 110 LYS A O 1
ATOM 886 N N . GLU A 1 111 ? 7.154 2.778 -20.144 1.00 96.38 111 GLU A N 1
ATOM 887 C CA . GLU A 1 111 ? 7.606 1.820 -21.163 1.00 96.38 111 GLU A CA 1
ATOM 888 C C . GLU A 1 111 ? 7.584 2.424 -22.570 1.00 96.38 111 GLU A C 1
ATOM 890 O O . GLU A 1 111 ? 8.542 2.267 -23.327 1.00 96.38 111 GLU A O 1
ATOM 895 N N . ARG A 1 112 ? 6.519 3.157 -22.915 1.00 97.50 112 ARG A N 1
ATOM 896 C CA . ARG A 1 112 ? 6.407 3.854 -24.201 1.00 97.50 112 ARG A CA 1
ATOM 897 C C . ARG A 1 112 ? 7.558 4.839 -24.401 1.00 97.50 112 ARG A C 1
ATOM 899 O O . ARG A 1 112 ? 8.158 4.849 -25.471 1.00 97.50 112 ARG A O 1
ATOM 906 N N . GLU A 1 113 ? 7.872 5.648 -23.394 1.00 97.62 113 GLU A N 1
ATOM 907 C CA . GLU A 1 113 ? 8.962 6.631 -23.461 1.00 97.62 113 GLU A CA 1
ATOM 908 C C . GLU A 1 113 ? 10.334 5.975 -23.653 1.00 97.62 113 GLU A C 1
ATOM 910 O O . GLU A 1 113 ? 11.159 6.463 -24.426 1.00 97.62 113 GLU A O 1
ATOM 915 N N . GLU A 1 114 ? 10.584 4.848 -22.985 1.00 97.75 114 GLU A N 1
ATOM 916 C CA . GLU A 1 114 ? 11.813 4.074 -23.174 1.00 97.75 114 GLU A CA 1
ATOM 917 C C . GLU A 1 114 ? 11.913 3.498 -24.592 1.00 97.75 114 GLU A C 1
ATOM 919 O O . GLU A 1 114 ? 12.951 3.613 -25.246 1.00 97.75 114 GLU A O 1
ATOM 924 N N . LEU A 1 115 ? 10.828 2.906 -25.097 1.00 98.25 115 LEU A N 1
ATOM 925 C CA . LEU A 1 115 ? 10.789 2.360 -26.453 1.00 98.25 115 LEU A CA 1
ATOM 926 C C . LEU A 1 115 ? 10.990 3.446 -27.508 1.00 98.25 115 LEU A C 1
ATOM 928 O O . LEU A 1 115 ? 11.723 3.223 -28.469 1.00 98.25 115 LEU A O 1
ATOM 932 N N . GLN A 1 116 ? 10.396 4.620 -27.308 1.00 98.19 116 GLN A N 1
ATOM 933 C CA . GLN A 1 116 ? 10.567 5.750 -28.209 1.00 98.19 116 GLN A CA 1
ATOM 934 C C . GLN A 1 116 ? 12.029 6.212 -28.253 1.00 98.19 116 GLN A C 1
ATOM 936 O O . GLN A 1 116 ? 12.594 6.325 -29.338 1.00 98.19 116 GLN A O 1
ATOM 941 N N . ARG A 1 117 ? 12.687 6.364 -27.094 1.00 98.00 117 ARG A N 1
ATOM 942 C CA . ARG A 1 117 ? 14.121 6.705 -27.039 1.00 98.00 117 ARG A CA 1
ATOM 943 C C . ARG A 1 117 ? 14.990 5.683 -27.773 1.00 98.00 117 ARG A C 1
ATOM 945 O O . ARG A 1 117 ? 15.928 6.049 -28.481 1.00 98.00 117 ARG A O 1
ATOM 952 N N . ARG A 1 118 ? 14.681 4.392 -27.631 1.00 98.00 118 ARG A N 1
ATOM 953 C CA . ARG A 1 118 ? 15.403 3.316 -28.328 1.00 98.00 118 ARG A CA 1
ATOM 954 C C . ARG A 1 118 ? 15.180 3.346 -29.838 1.00 98.00 118 ARG A C 1
ATOM 956 O O . ARG A 1 118 ? 16.127 3.114 -30.588 1.00 98.00 118 ARG A O 1
ATOM 963 N N . LEU A 1 119 ? 13.953 3.623 -30.273 1.00 98.31 119 LEU A N 1
ATOM 964 C CA . LEU A 1 119 ? 13.614 3.741 -31.688 1.00 98.31 119 LEU A CA 1
ATOM 965 C C . LEU A 1 119 ? 14.375 4.905 -32.330 1.00 98.31 119 LEU A C 1
ATOM 967 O O . LEU A 1 119 ? 15.076 4.695 -33.317 1.00 98.31 119 LEU A O 1
ATOM 971 N N . GLU A 1 120 ? 14.333 6.086 -31.712 1.00 98.12 120 GLU A N 1
ATOM 972 C CA . GLU A 1 120 ? 15.044 7.279 -32.187 1.00 98.12 120 GLU A CA 1
ATOM 973 C C . GLU A 1 120 ? 16.558 7.031 -32.297 1.00 98.12 120 GLU A C 1
ATOM 975 O O . GLU A 1 120 ? 17.192 7.398 -33.288 1.00 98.12 120 GLU A O 1
ATOM 980 N N . ALA A 1 121 ? 17.157 6.349 -31.315 1.00 97.88 121 ALA A N 1
ATOM 981 C CA . ALA A 1 121 ? 18.571 5.979 -31.369 1.00 97.88 121 ALA A CA 1
ATOM 982 C C . ALA A 1 121 ? 18.890 5.066 -32.568 1.00 97.88 121 ALA A C 1
ATOM 984 O O . ALA A 1 121 ? 19.882 5.279 -33.270 1.00 97.88 121 ALA A O 1
ATOM 985 N N . HIS A 1 122 ? 18.038 4.072 -32.831 1.00 97.75 122 HIS A N 1
ATOM 986 C CA . HIS A 1 122 ? 18.222 3.139 -33.941 1.00 97.75 122 HIS A CA 1
ATOM 987 C C . HIS A 1 122 ? 18.032 3.809 -35.311 1.00 97.75 122 HIS A C 1
ATOM 989 O O . HIS A 1 122 ? 18.796 3.550 -36.245 1.00 97.75 122 HIS A O 1
ATOM 995 N N . GLU A 1 123 ? 17.037 4.685 -35.450 1.00 98.00 123 GLU A N 1
ATOM 996 C CA . GLU A 1 123 ? 16.781 5.442 -36.681 1.00 98.00 123 GLU A CA 1
ATOM 997 C C . GLU A 1 123 ? 17.932 6.400 -37.009 1.00 98.00 123 GLU A C 1
ATOM 999 O O . GLU A 1 123 ? 18.381 6.476 -38.160 1.00 98.00 123 GLU A O 1
ATOM 1004 N N . ASN A 1 124 ? 18.476 7.071 -35.991 1.00 97.81 124 ASN A N 1
ATOM 1005 C CA . ASN A 1 124 ? 19.639 7.941 -36.138 1.00 97.81 124 ASN A CA 1
ATOM 1006 C C . ASN A 1 124 ? 20.879 7.162 -36.595 1.00 97.81 124 ASN A C 1
ATOM 1008 O O . ASN A 1 124 ? 21.557 7.579 -37.541 1.00 97.81 124 ASN A O 1
ATOM 1012 N N . GLU A 1 125 ? 21.156 6.008 -35.983 1.00 97.69 125 GLU A N 1
ATOM 1013 C CA . GLU A 1 125 ? 22.289 5.170 -36.380 1.00 97.69 125 GLU A CA 1
ATOM 1014 C C . GLU A 1 125 ? 22.105 4.601 -37.790 1.00 97.69 125 GLU A C 1
ATOM 1016 O O . GLU A 1 125 ? 23.025 4.646 -38.608 1.00 97.69 125 GLU A O 1
ATOM 1021 N N . THR A 1 126 ? 20.896 4.153 -38.127 1.00 97.69 126 THR A N 1
ATOM 1022 C CA . THR A 1 126 ? 20.573 3.665 -39.474 1.00 97.69 126 THR A CA 1
ATOM 1023 C C . THR A 1 126 ? 20.806 4.754 -40.517 1.00 97.69 126 THR A C 1
ATOM 1025 O O . THR A 1 126 ? 21.462 4.515 -41.533 1.00 97.69 126 THR A O 1
ATOM 1028 N N . THR A 1 127 ? 20.347 5.978 -40.251 1.00 97.62 127 THR A N 1
ATOM 1029 C CA . THR A 1 127 ? 20.559 7.131 -41.137 1.00 97.62 127 THR A CA 1
ATOM 1030 C C . THR A 1 127 ? 22.049 7.441 -41.299 1.00 97.62 127 THR A C 1
ATOM 1032 O O . THR A 1 127 ? 22.518 7.718 -42.409 1.00 97.62 127 THR A O 1
ATOM 1035 N N . ARG A 1 128 ? 22.824 7.369 -40.209 1.00 97.69 128 ARG A N 1
ATOM 1036 C CA . ARG A 1 128 ? 24.282 7.553 -40.233 1.00 97.69 128 ARG A CA 1
ATOM 1037 C C . ARG A 1 128 ? 24.963 6.500 -41.107 1.00 97.69 128 ARG A C 1
ATOM 1039 O O . ARG A 1 128 ? 25.759 6.852 -41.980 1.00 97.69 128 ARG A O 1
ATOM 1046 N N . LEU A 1 129 ? 24.619 5.228 -40.916 1.00 98.00 129 LEU A N 1
ATOM 1047 C CA . LEU A 1 129 ? 25.171 4.108 -41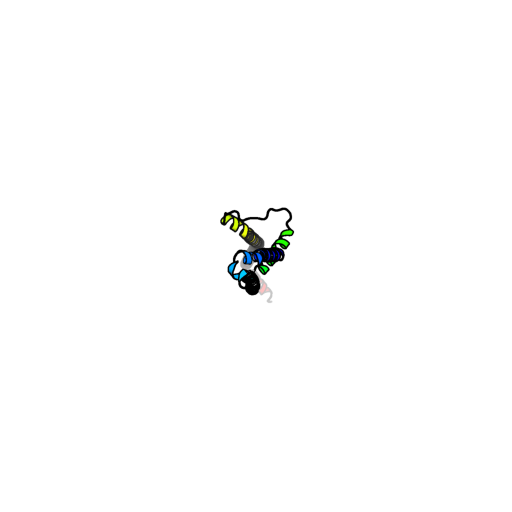.677 1.00 98.00 129 LEU A CA 1
ATOM 1048 C C . LEU A 1 129 ? 24.790 4.179 -43.158 1.00 98.00 129 LEU A C 1
ATOM 1050 O O . LEU A 1 129 ? 25.649 3.984 -44.015 1.00 98.00 129 LEU A O 1
ATOM 1054 N N . GLN A 1 130 ? 23.545 4.531 -43.486 1.00 97.69 130 GLN A N 1
ATOM 1055 C CA . GLN A 1 130 ? 23.112 4.725 -44.873 1.00 97.69 130 GLN A CA 1
ATOM 1056 C C . GLN A 1 130 ? 23.933 5.811 -45.577 1.00 97.69 130 GLN A C 1
ATOM 1058 O O . GLN A 1 130 ? 24.436 5.582 -46.680 1.00 97.69 130 GLN A O 1
ATOM 1063 N N . LYS A 1 131 ? 24.136 6.968 -44.929 1.00 97.38 131 LYS A N 1
ATOM 1064 C CA . LYS A 1 131 ? 24.986 8.045 -45.465 1.00 97.38 131 LYS A CA 1
ATOM 1065 C C . LYS A 1 131 ? 26.417 7.563 -45.699 1.00 97.38 131 LYS A C 1
ATOM 1067 O O . LYS A 1 131 ? 26.979 7.818 -46.764 1.00 97.38 131 LYS A O 1
ATOM 1072 N N . PHE A 1 132 ? 26.985 6.831 -44.742 1.00 97.75 132 PHE A N 1
ATOM 1073 C CA . PHE A 1 132 ? 28.327 6.268 -44.866 1.00 97.75 132 PHE A CA 1
ATOM 1074 C C . PHE A 1 132 ? 28.439 5.284 -46.041 1.00 97.75 132 PHE A C 1
ATOM 1076 O O . PHE A 1 132 ? 29.349 5.400 -46.862 1.00 97.75 132 PHE A O 1
ATOM 1083 N N . VAL A 1 133 ? 27.488 4.355 -46.174 1.00 97.94 133 VAL A N 1
ATOM 1084 C CA . VAL A 1 133 ? 27.458 3.367 -47.265 1.00 97.94 133 VAL A CA 1
ATOM 1085 C C . VAL A 1 133 ? 27.337 4.049 -48.627 1.00 97.94 133 VAL A C 1
ATOM 1087 O O . VAL A 1 133 ? 28.045 3.669 -49.559 1.00 97.94 133 VAL A O 1
ATOM 1090 N N . LEU A 1 134 ? 26.485 5.069 -48.759 1.00 97.69 134 LEU A N 1
ATOM 1091 C CA . LEU A 1 134 ? 26.351 5.827 -50.007 1.00 97.69 134 LEU A CA 1
ATOM 1092 C C . LEU A 1 134 ? 27.664 6.518 -50.394 1.00 97.69 134 LEU A C 1
ATOM 1094 O O . LEU A 1 134 ? 28.109 6.391 -51.536 1.00 97.69 134 LEU A O 1
ATOM 1098 N N . GLN A 1 135 ? 28.324 7.180 -49.442 1.00 96.88 135 GLN A N 1
ATOM 1099 C CA . GLN A 1 135 ? 29.628 7.809 -49.673 1.00 96.88 135 GLN A CA 1
ATOM 1100 C C . GLN A 1 135 ? 30.704 6.782 -50.054 1.00 96.88 135 GLN A C 1
ATOM 1102 O O . GLN A 1 135 ? 31.501 7.023 -50.962 1.00 96.88 135 GLN A O 1
ATOM 1107 N N . ALA A 1 136 ? 30.728 5.623 -49.392 1.00 97.06 136 ALA A N 1
ATOM 1108 C CA . ALA A 1 136 ? 31.665 4.548 -49.704 1.00 97.06 136 ALA A CA 1
ATOM 1109 C C . ALA A 1 136 ? 31.440 3.990 -51.11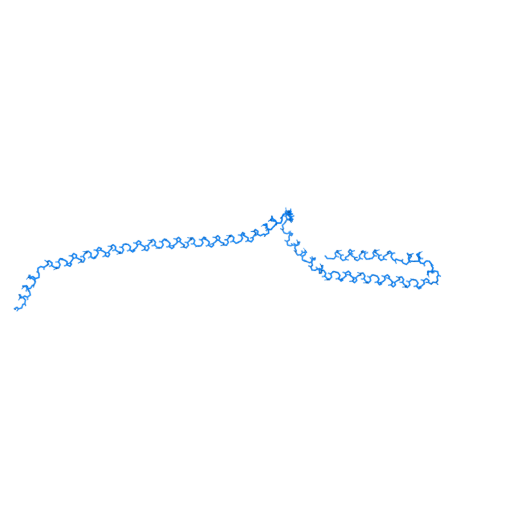9 1.00 97.06 136 ALA A C 1
ATOM 1111 O O . ALA A 1 136 ? 32.398 3.842 -51.879 1.00 97.06 136 ALA A O 1
ATOM 1112 N N . ARG A 1 137 ? 30.179 3.758 -51.511 1.00 97.31 137 ARG A N 1
ATOM 1113 C CA . ARG A 1 137 ? 29.812 3.311 -52.866 1.00 97.31 137 ARG A CA 1
ATOM 1114 C C . ARG A 1 137 ? 30.251 4.308 -53.938 1.00 97.31 137 ARG A C 1
ATOM 1116 O O . ARG A 1 137 ? 30.814 3.893 -54.946 1.00 97.31 137 ARG A O 1
ATOM 1123 N N . GLN A 1 138 ? 30.062 5.610 -53.712 1.00 97.00 138 GLN A N 1
ATOM 1124 C CA . GLN A 1 138 ? 30.521 6.652 -54.641 1.00 97.00 138 GLN A CA 1
ATOM 1125 C C . GLN A 1 138 ? 32.047 6.649 -54.809 1.00 97.00 138 GLN A C 1
ATOM 1127 O O . GLN A 1 138 ? 32.547 6.704 -55.933 1.00 97.00 138 GLN A O 1
ATOM 1132 N N . LYS A 1 139 ? 32.801 6.533 -53.707 1.00 96.56 139 LYS A N 1
ATOM 1133 C CA . LYS A 1 139 ? 34.270 6.434 -53.751 1.00 96.56 139 LYS A CA 1
ATOM 1134 C C . LYS A 1 139 ? 34.736 5.195 -54.515 1.00 96.56 139 LYS A C 1
ATOM 1136 O O . LYS A 1 139 ? 35.694 5.283 -55.285 1.00 96.56 139 LYS A O 1
ATOM 1141 N N . LEU A 1 140 ? 34.064 4.061 -54.320 1.00 97.44 140 LEU A N 1
ATOM 1142 C CA . LEU A 1 140 ? 34.382 2.812 -55.009 1.00 97.44 140 LEU A CA 1
ATOM 1143 C C . LEU A 1 140 ? 34.143 2.941 -56.517 1.00 97.44 140 LEU A C 1
ATOM 1145 O O . LEU A 1 140 ? 35.053 2.644 -57.287 1.00 97.44 140 LEU A O 1
ATOM 1149 N N . LEU A 1 141 ? 32.992 3.483 -56.932 1.00 97.00 141 LEU A N 1
ATOM 1150 C CA . LEU A 1 141 ? 32.687 3.750 -58.344 1.00 97.00 141 LEU A CA 1
ATOM 1151 C C . LEU A 1 141 ? 33.731 4.663 -59.000 1.00 97.00 141 LEU A C 1
ATOM 1153 O O . LEU A 1 141 ? 34.250 4.339 -60.065 1.00 97.00 141 LEU A O 1
ATOM 1157 N N . HIS A 1 142 ? 34.104 5.764 -58.341 1.00 96.12 142 HIS A N 1
ATOM 1158 C CA . HIS A 1 142 ? 35.146 6.672 -58.841 1.00 96.12 142 HIS A CA 1
ATOM 1159 C C . HIS A 1 142 ? 36.506 5.982 -58.990 1.00 96.12 142 HIS A C 1
ATOM 1161 O O . HIS A 1 142 ? 37.250 6.217 -59.942 1.00 96.12 142 HIS A O 1
ATOM 1167 N N . THR A 1 143 ? 36.846 5.114 -58.039 1.00 96.44 143 THR A N 1
ATOM 1168 C CA . THR A 1 143 ? 38.109 4.368 -58.060 1.00 96.44 143 THR A CA 1
ATOM 1169 C C . THR A 1 143 ? 38.118 3.342 -59.189 1.00 96.44 143 THR A C 1
ATOM 1171 O O . THR A 1 143 ? 39.111 3.239 -59.906 1.00 96.44 143 THR A O 1
ATOM 1174 N N . GLN A 1 144 ? 37.000 2.643 -59.398 1.00 96.19 144 GLN A N 1
ATOM 1175 C CA . GLN A 1 144 ? 36.817 1.700 -60.497 1.00 96.19 144 GLN A CA 1
ATOM 1176 C C . GLN A 1 144 ? 36.944 2.392 -61.861 1.00 96.19 144 GLN A C 1
ATOM 1178 O O . GLN A 1 144 ? 37.698 1.919 -62.705 1.00 96.19 144 GLN A O 1
ATOM 1183 N N . GLN A 1 145 ? 36.295 3.546 -62.052 1.00 95.69 145 GLN A N 1
ATOM 1184 C CA . GLN A 1 145 ? 36.405 4.334 -63.287 1.00 95.69 145 GLN A CA 1
ATOM 1185 C C . GLN A 1 145 ? 37.848 4.772 -63.566 1.00 95.69 145 GLN A C 1
ATOM 1187 O O . GLN A 1 145 ? 38.338 4.638 -64.686 1.00 95.69 145 GLN A O 1
ATOM 1192 N N . LYS A 1 146 ? 38.567 5.250 -62.541 1.00 95.38 146 LYS A N 1
ATOM 1193 C CA . LYS A 1 146 ? 39.991 5.605 -62.667 1.00 95.38 146 LYS A CA 1
ATOM 1194 C C . LYS A 1 146 ? 40.860 4.411 -63.044 1.00 95.38 146 LYS A C 1
ATOM 1196 O O . LYS A 1 146 ? 41.786 4.566 -63.836 1.00 95.38 146 LYS A O 1
ATOM 1201 N N . LEU A 1 147 ? 40.604 3.251 -62.444 1.00 95.62 147 LEU A N 1
ATOM 1202 C CA . LEU A 1 147 ? 41.357 2.036 -62.724 1.00 95.62 147 LEU A CA 1
ATOM 1203 C C . LEU A 1 147 ? 41.111 1.564 -64.159 1.00 95.62 147 LEU A C 1
ATOM 1205 O O . LEU A 1 147 ? 42.076 1.300 -64.868 1.00 95.62 147 LEU A O 1
ATOM 1209 N N . GLN A 1 148 ? 39.857 1.574 -64.612 1.00 95.31 148 GLN A N 1
ATOM 1210 C CA . GLN A 1 148 ? 39.492 1.243 -65.987 1.00 95.31 148 GLN A CA 1
ATOM 1211 C C . GLN A 1 148 ? 40.161 2.184 -67.000 1.00 95.31 148 GLN A C 1
ATOM 1213 O O . GLN A 1 148 ? 40.819 1.714 -67.921 1.00 95.31 148 GLN A O 1
ATOM 1218 N N . ALA A 1 149 ? 40.117 3.502 -66.775 1.00 93.69 149 ALA A N 1
ATOM 1219 C CA . ALA A 1 149 ? 40.796 4.469 -67.642 1.00 93.69 149 ALA A CA 1
ATOM 1220 C C . ALA A 1 149 ? 42.321 4.246 -67.705 1.00 93.69 149 ALA A C 1
ATOM 1222 O O . ALA A 1 149 ? 42.943 4.383 -68.762 1.00 93.69 149 ALA A O 1
ATOM 1223 N N . LYS A 1 150 ? 42.948 3.882 -66.577 1.00 93.94 150 LYS A N 1
ATOM 1224 C CA . LYS A 1 150 ? 44.374 3.524 -66.553 1.00 93.94 150 LYS A CA 1
ATOM 1225 C C . LYS A 1 150 ? 44.652 2.229 -67.308 1.00 93.94 150 LYS A C 1
ATOM 1227 O O . LYS A 1 150 ? 45.634 2.188 -68.040 1.00 93.94 150 LYS A O 1
ATOM 1232 N N . MET A 1 151 ? 43.814 1.205 -67.151 1.00 93.38 151 MET A N 1
ATOM 1233 C CA . MET A 1 151 ? 43.943 -0.052 -67.892 1.00 93.38 151 MET A CA 1
ATOM 1234 C C . MET A 1 151 ? 43.853 0.186 -69.399 1.00 93.38 151 MET A C 1
ATOM 1236 O O . MET A 1 151 ? 44.764 -0.216 -70.109 1.00 93.38 151 MET A O 1
ATOM 1240 N N . GLU A 1 152 ? 42.863 0.947 -69.870 1.00 92.94 152 GLU A N 1
ATOM 1241 C CA . GLU A 1 152 ? 42.751 1.329 -71.287 1.00 92.94 152 GLU A CA 1
ATOM 1242 C C . GLU A 1 152 ? 43.987 2.094 -71.786 1.00 92.94 152 GLU A C 1
ATOM 1244 O O . GLU A 1 152 ? 44.420 1.937 -72.928 1.00 92.94 152 GLU A O 1
ATOM 1249 N N . THR A 1 153 ? 44.578 2.941 -70.937 1.00 92.00 153 THR A N 1
ATOM 1250 C CA . THR A 1 153 ? 45.813 3.663 -71.274 1.00 92.00 153 THR A CA 1
ATOM 1251 C C . THR A 1 153 ? 47.001 2.708 -71.388 1.00 92.00 153 THR A C 1
ATOM 1253 O O . THR A 1 153 ? 47.790 2.831 -72.324 1.00 92.00 153 THR A O 1
ATOM 1256 N N . PHE A 1 154 ? 47.130 1.747 -70.468 1.00 91.44 154 PHE A N 1
ATOM 1257 C CA . PHE A 1 154 ? 48.179 0.730 -70.526 1.00 91.44 154 PHE A CA 1
ATOM 1258 C C . PHE A 1 154 ? 48.013 -0.204 -71.724 1.00 91.44 154 PHE A C 1
ATOM 1260 O O . PHE A 1 154 ? 49.005 -0.501 -72.375 1.00 91.44 154 PHE A O 1
ATOM 1267 N N . GLU A 1 155 ? 46.789 -0.610 -72.061 1.00 90.69 155 GLU A N 1
ATOM 1268 C CA . GLU A 1 155 ? 46.506 -1.409 -73.259 1.00 90.69 155 GLU A CA 1
ATOM 1269 C C . GLU A 1 155 ? 46.911 -0.664 -74.536 1.00 90.69 155 GLU A C 1
ATOM 1271 O O . GLU A 1 155 ? 47.590 -1.228 -75.390 1.00 90.69 155 GLU A O 1
ATOM 1276 N N . LYS A 1 156 ? 46.581 0.631 -74.644 1.00 88.31 156 LYS A N 1
ATOM 1277 C CA . LYS A 1 156 ? 47.024 1.473 -75.769 1.00 88.31 156 LYS A CA 1
ATOM 1278 C C . LYS A 1 156 ? 48.544 1.614 -75.827 1.00 88.31 156 LYS A C 1
ATOM 1280 O O . LYS A 1 156 ? 49.111 1.576 -76.914 1.00 88.31 156 LYS A O 1
ATOM 1285 N N . ALA A 1 157 ? 49.204 1.786 -74.682 1.00 85.50 157 ALA A N 1
ATOM 1286 C CA . ALA A 1 157 ? 50.660 1.874 -74.616 1.00 85.50 157 ALA A CA 1
ATOM 1287 C C . ALA A 1 157 ? 51.331 0.547 -75.008 1.00 85.50 157 ALA A C 1
ATOM 1289 O O . ALA A 1 157 ? 52.287 0.562 -75.776 1.00 85.50 157 ALA A O 1
ATOM 1290 N N . ALA A 1 158 ? 50.803 -0.588 -74.542 1.00 85.62 158 ALA A N 1
ATOM 1291 C CA . ALA A 1 158 ? 51.272 -1.916 -74.924 1.00 85.62 158 ALA A CA 1
ATOM 1292 C C . ALA A 1 158 ? 51.111 -2.152 -76.436 1.00 85.62 158 ALA A C 1
ATOM 1294 O O . ALA A 1 158 ? 52.082 -2.494 -77.102 1.00 85.62 158 ALA A O 1
ATOM 1295 N N . ALA A 1 159 ? 49.938 -1.841 -77.000 1.00 83.31 159 ALA A N 1
ATOM 1296 C CA . ALA A 1 159 ? 49.704 -1.933 -78.441 1.00 83.31 159 ALA A CA 1
ATOM 1297 C C . ALA A 1 159 ? 50.644 -1.020 -79.254 1.00 83.31 159 ALA A C 1
ATOM 1299 O O . ALA A 1 159 ? 51.124 -1.412 -80.315 1.00 83.31 159 ALA A O 1
ATOM 1300 N N . ALA A 1 160 ? 50.951 0.183 -78.754 1.00 78.75 160 ALA A N 1
ATOM 1301 C CA . ALA A 1 160 ? 51.916 1.079 -79.387 1.00 78.75 160 ALA A CA 1
ATOM 1302 C C . ALA A 1 160 ? 53.342 0.495 -79.383 1.00 78.75 160 ALA A C 1
ATOM 1304 O O . ALA A 1 160 ? 54.055 0.623 -80.380 1.00 78.75 160 ALA A O 1
ATOM 1305 N N . CYS A 1 161 ? 53.745 -0.174 -78.297 1.00 75.81 161 CYS A N 1
ATOM 1306 C CA . CYS A 1 161 ? 55.010 -0.905 -78.221 1.00 75.81 161 CYS A CA 1
ATOM 1307 C C . CYS A 1 161 ? 55.061 -2.081 -79.209 1.00 75.81 161 CYS A C 1
ATOM 1309 O O . CYS A 1 161 ? 56.100 -2.271 -79.836 1.00 75.81 161 CYS A O 1
ATOM 1311 N N . ASP A 1 162 ? 53.954 -2.798 -79.413 1.00 71.06 162 ASP A N 1
ATOM 1312 C CA . ASP A 1 162 ? 53.866 -3.895 -80.390 1.00 71.06 162 ASP A CA 1
ATOM 1313 C C . ASP A 1 162 ? 53.938 -3.400 -81.848 1.00 71.06 162 ASP A C 1
ATOM 1315 O O . ASP A 1 162 ? 54.456 -4.092 -82.722 1.00 71.06 162 ASP A O 1
ATOM 1319 N N . THR A 1 163 ? 53.462 -2.180 -82.124 1.00 66.50 163 THR A N 1
ATOM 1320 C CA . THR A 1 163 ? 53.591 -1.523 -83.442 1.00 66.50 163 THR A CA 1
ATOM 1321 C C . THR A 1 163 ? 54.908 -0.770 -83.648 1.00 66.50 163 THR A C 1
ATOM 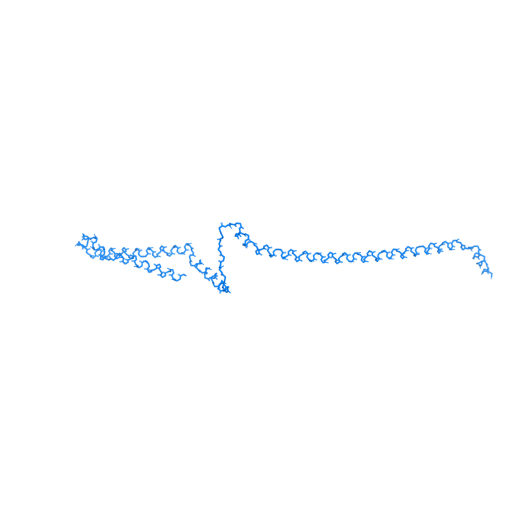1323 O O . THR A 1 163 ? 55.155 -0.253 -84.739 1.00 66.50 163 THR A O 1
ATOM 1326 N N . CYS A 1 164 ? 55.757 -0.676 -82.621 1.00 56.03 164 CYS A N 1
ATOM 1327 C CA . CYS A 1 164 ? 57.072 -0.067 -82.752 1.00 56.03 164 CYS A CA 1
ATOM 1328 C C . CYS A 1 164 ? 57.963 -1.007 -83.584 1.00 56.03 164 CYS A C 1
ATOM 1330 O O . CYS A 1 164 ? 58.145 -2.164 -83.196 1.00 56.03 164 CYS A O 1
ATOM 1332 N N . PRO A 1 165 ? 58.533 -0.563 -84.719 1.00 56.31 165 PRO A N 1
ATOM 1333 C CA . PRO A 1 165 ? 59.363 -1.426 -85.541 1.00 56.31 165 PRO A CA 1
ATOM 1334 C C . PRO A 1 165 ? 60.681 -1.710 -84.813 1.00 56.31 165 PRO A C 1
ATOM 1336 O O . PRO A 1 165 ? 61.658 -0.970 -84.929 1.00 56.31 165 PRO A O 1
ATOM 1339 N N . MET A 1 166 ? 60.722 -2.831 -84.088 1.00 55.31 166 MET A N 1
ATOM 1340 C CA . MET A 1 166 ? 61.941 -3.401 -83.498 1.00 55.31 166 MET A CA 1
ATOM 1341 C C . MET A 1 166 ? 63.040 -3.656 -84.546 1.00 55.31 166 MET A C 1
ATOM 1343 O O . MET A 1 166 ? 64.213 -3.780 -84.193 1.00 55.31 166 MET A O 1
ATOM 1347 N N . GLU A 1 167 ? 62.694 -3.655 -85.838 1.00 54.88 167 GLU A N 1
ATOM 1348 C CA . GLU A 1 167 ? 63.647 -3.754 -86.945 1.00 54.88 167 GLU A CA 1
ATOM 1349 C C . GLU A 1 167 ? 64.655 -2.589 -86.985 1.00 54.88 167 GLU A C 1
ATOM 1351 O O . GLU A 1 167 ? 65.825 -2.830 -87.269 1.00 54.88 167 GLU A O 1
ATOM 1356 N N . HIS A 1 168 ? 64.268 -1.358 -86.615 1.00 53.28 168 HIS A N 1
ATOM 1357 C CA . HIS A 1 168 ? 65.193 -0.207 -86.613 1.00 53.28 168 HIS A CA 1
ATOM 1358 C C . HIS A 1 168 ? 66.062 -0.114 -85.347 1.00 53.28 168 HIS A C 1
ATOM 1360 O O . HIS A 1 168 ? 67.143 0.476 -85.362 1.00 53.28 168 HIS A O 1
ATOM 1366 N N . VAL A 1 169 ? 65.623 -0.716 -84.238 1.00 55.75 169 VAL A N 1
ATOM 1367 C CA . VAL A 1 169 ? 66.393 -0.734 -82.982 1.00 55.75 169 VAL A CA 1
ATOM 1368 C C . VAL A 1 169 ? 67.494 -1.801 -83.037 1.00 55.75 169 VAL A C 1
ATOM 1370 O O . VAL A 1 169 ? 68.592 -1.585 -82.517 1.00 55.75 169 VAL A O 1
ATOM 1373 N N . SER A 1 170 ? 67.252 -2.915 -83.741 1.00 52.91 170 SER A N 1
ATOM 1374 C CA . SER A 1 170 ? 68.266 -3.950 -83.983 1.00 52.91 170 SER A CA 1
ATOM 1375 C C . SER A 1 170 ? 69.374 -3.511 -84.950 1.00 52.91 170 SER A C 1
ATOM 1377 O O . SER A 1 170 ? 70.475 -4.059 -84.877 1.00 52.91 170 SER A O 1
ATOM 1379 N N . THR A 1 171 ? 69.117 -2.569 -85.862 1.00 53.34 171 THR A N 1
ATOM 1380 C CA . THR A 1 171 ? 70.156 -2.024 -86.754 1.00 53.34 171 THR A CA 1
ATOM 1381 C C . THR A 1 171 ? 71.043 -1.015 -86.026 1.00 53.34 171 THR A C 1
ATOM 1383 O O . THR A 1 171 ? 72.260 -1.097 -86.140 1.00 53.34 171 THR A O 1
ATOM 1386 N N . LEU A 1 172 ? 70.473 -0.166 -85.163 1.00 53.06 172 LEU A N 1
ATOM 1387 C CA . LEU A 1 172 ? 71.238 0.799 -84.356 1.00 53.06 172 LEU A CA 1
ATOM 1388 C C . LEU A 1 172 ? 72.149 0.148 -83.300 1.00 53.06 172 LEU A C 1
ATOM 1390 O O . LEU A 1 172 ? 73.176 0.715 -82.941 1.00 53.06 172 LEU A O 1
ATOM 1394 N N . THR A 1 173 ? 71.815 -1.047 -82.805 1.00 52.62 173 THR A N 1
ATOM 1395 C CA . THR A 1 173 ? 72.683 -1.785 -81.865 1.00 52.62 173 THR A CA 1
ATOM 1396 C C . THR A 1 173 ? 73.847 -2.504 -82.547 1.00 52.62 173 THR A C 1
ATOM 1398 O O . THR A 1 173 ? 74.844 -2.780 -81.883 1.00 52.62 173 THR A O 1
ATOM 1401 N N . LYS A 1 174 ? 73.771 -2.761 -83.861 1.00 54.28 174 LYS A N 1
ATOM 1402 C CA . LYS A 1 174 ? 74.913 -3.271 -84.640 1.00 54.28 174 LYS A CA 1
ATOM 1403 C C . LYS A 1 174 ? 75.944 -2.179 -84.941 1.00 54.28 174 LYS A C 1
ATOM 1405 O O . LYS A 1 174 ? 77.132 -2.480 -84.951 1.00 54.28 174 LYS A O 1
ATOM 1410 N N . ASP A 1 175 ? 75.513 -0.927 -85.080 1.00 53.03 175 ASP A N 1
ATOM 1411 C CA . ASP A 1 175 ? 76.400 0.209 -85.383 1.00 53.03 175 ASP A CA 1
ATOM 1412 C C . ASP A 1 175 ? 77.198 0.728 -84.167 1.00 53.03 175 ASP A C 1
ATOM 1414 O O . ASP A 1 175 ? 78.071 1.576 -84.319 1.00 53.03 175 ASP A O 1
ATOM 1418 N N . ILE A 1 176 ? 76.943 0.207 -82.959 1.00 53.56 176 ILE A N 1
ATOM 1419 C CA . ILE A 1 176 ? 77.686 0.544 -81.725 1.00 53.56 176 ILE A CA 1
ATOM 1420 C C . ILE A 1 176 ? 78.771 -0.514 -81.400 1.00 53.56 176 ILE A C 1
ATOM 1422 O O . ILE A 1 176 ? 79.540 -0.346 -80.457 1.00 53.56 176 ILE A O 1
ATOM 1426 N N . GLN A 1 177 ? 78.882 -1.599 -82.181 1.00 48.03 177 GLN A N 1
ATOM 1427 C CA . GLN A 1 177 ? 79.882 -2.665 -81.982 1.00 48.03 177 GLN A CA 1
ATOM 1428 C C . GLN A 1 177 ? 81.108 -2.613 -82.924 1.00 48.03 177 GLN A C 1
ATOM 1430 O O . GLN A 1 177 ? 81.722 -3.651 -83.172 1.00 48.03 177 GLN A O 1
ATOM 1435 N N . LEU A 1 178 ? 81.526 -1.432 -83.395 1.00 41.69 178 LEU A N 1
ATOM 1436 C CA . LEU A 1 178 ? 82.838 -1.235 -84.040 1.00 41.69 178 LEU A CA 1
ATOM 1437 C C . LEU A 1 178 ? 83.666 -0.163 -83.329 1.00 41.69 178 LEU A C 1
ATOM 1439 O O . LEU A 1 178 ? 83.168 0.975 -83.201 1.00 41.69 178 LEU A O 1
#

Secondary structure (DSSP, 8-state):
-HHHHHHHHHHHHHHHHHT-HHHHHHH-HHHHHH-HHHHHHHHHHHHHHHHHHHHHHHHHHHHHTTHHHHHHHHHHHHHHHTTSTT-------S-HHHHHHHHHHHHHHHHHHHHHHHHHHHHHHHHHHHHHHHHHHHHHHHHHHHHHHHHHHHHHHHHHHHTS-HHHHHHHHHTT--

Foldseek 3Di:
DVVVVVVLVVVLVVVLVCLDLVNVCVVCVVCCVVDVPVSNVVSVVVSVVVSVVSVVVVVVVCVVVVVVVVVVVVVVVVVVVVVDPDDDDDDDPPDPVVVVCVVCVVVVVVVVVVVVVVVVVVVVVVVVVVVVVVVVVVVVVVVVVVVVVVVVVVVVVVVVVVVPPVVVVVVVVVVVPD

InterPro domains:
  IPR007128 Nuclear MIS12/MIND complex subunit PMF1/Nnf1 [PF03980] (38-137)
  IPR007128 Nuclear MIS12/MIND complex subunit PMF1/Nnf1 [PTHR15459] (2-160)

pLDDT: mean 88.09, std 13.12, range [41.69, 98.31]

Radius of gyration: 52.87 Å; chains: 1; bounding box: 115×34×141 Å

Organism: Branchiostoma floridae (NCBI:txid7739)